Protein AF-A0A531M549-F1 (afdb_monomer_lite)

pLDDT: mean 92.53, std 4.64, range [70.06, 98.12]

Radius of gyration: 22.8 Å; chains: 1; bounding box: 50×40×60 Å

Secondary structure (DSSP, 8-state):
--SS-HHHHS-EEE-TT-SSEEESS-HHHHHHTTPPP-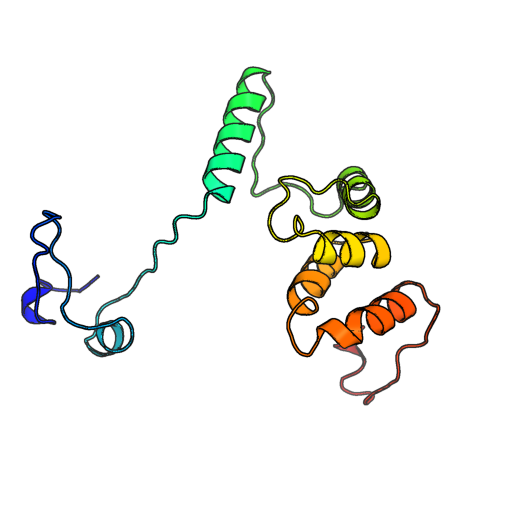-----HHHHHHHHHHHHHHTTT----GGG--S--HHHHHHHHTT--TT-TTT-SHHHHHHHHHH---SHHHHHHHHHHSSTTGGGGHHHHHHHHTTSSPPPP--TTTGGG--

Structure (mmCIF, N/CA/C/O backbone):
data_AF-A0A531M549-F1
#
_entry.id   AF-A0A531M549-F1
#
loop_
_atom_site.group_PDB
_atom_site.id
_atom_site.type_symbol
_atom_site.label_atom_id
_atom_site.label_alt_id
_atom_site.label_comp_id
_atom_site.label_asym_id
_atom_site.label_entity_id
_atom_site.label_seq_id
_atom_site.pdbx_PDB_ins_code
_atom_site.Cartn_x
_atom_site.Cartn_y
_atom_site.Cartn_z
_atom_site.occupancy
_atom_site.B_iso_or_equiv
_atom_site.auth_seq_id
_atom_site.auth_comp_id
_atom_site.auth_asym_id
_atom_site.auth_atom_id
_atom_site.pdbx_PDB_model_num
ATOM 1 N N . ILE A 1 1 ? -6.038 -6.078 25.348 1.00 84.38 1 ILE A N 1
ATOM 2 C CA . ILE A 1 1 ? -7.155 -6.963 25.758 1.00 84.38 1 ILE A CA 1
ATOM 3 C C . ILE A 1 1 ? -6.591 -7.965 26.754 1.00 84.38 1 ILE A C 1
ATOM 5 O O . ILE A 1 1 ? -5.535 -8.516 26.474 1.00 84.38 1 ILE A O 1
ATOM 9 N N . GLY A 1 2 ? -7.218 -8.120 27.920 1.00 84.31 2 GLY A N 1
ATOM 10 C CA . GLY A 1 2 ? -6.788 -9.049 28.972 1.00 84.31 2 GLY A CA 1
ATOM 11 C C . GLY A 1 2 ? -7.911 -10.020 29.336 1.00 84.31 2 GLY A C 1
ATOM 12 O O . GLY A 1 2 ? -9.073 -9.747 29.040 1.00 84.31 2 GLY A O 1
ATOM 13 N N . ASP A 1 3 ? -7.557 -11.142 29.959 1.00 88.12 3 ASP A N 1
ATOM 14 C CA . ASP A 1 3 ? -8.485 -12.173 30.455 1.00 88.12 3 ASP A CA 1
ATOM 15 C C . ASP A 1 3 ? -9.145 -11.802 31.800 1.00 88.12 3 ASP A C 1
ATOM 17 O O . ASP A 1 3 ? -10.101 -12.443 32.232 1.00 88.12 3 ASP A O 1
ATOM 21 N N . ARG A 1 4 ? -8.640 -10.752 32.452 1.00 88.88 4 ARG A N 1
ATOM 22 C CA . ARG A 1 4 ? -9.079 -10.201 33.740 1.00 88.88 4 ARG A CA 1
ATOM 23 C C . ARG A 1 4 ? -8.920 -8.667 33.742 1.00 88.88 4 ARG A C 1
ATOM 25 O O . ARG A 1 4 ? -8.401 -8.119 32.760 1.00 88.88 4 ARG A O 1
ATOM 32 N N . PRO A 1 5 ? -9.356 -7.941 34.790 1.00 90.56 5 PRO A N 1
ATOM 33 C CA . PRO A 1 5 ? -9.248 -6.483 34.842 1.00 90.56 5 PRO A CA 1
ATOM 34 C C . PRO A 1 5 ? -7.821 -5.978 34.580 1.00 90.56 5 PRO A C 1
ATOM 36 O O . PRO A 1 5 ? -6.860 -6.442 35.188 1.00 90.56 5 PRO A O 1
ATOM 39 N N . LEU A 1 6 ? -7.674 -4.993 33.685 1.00 89.38 6 LEU A N 1
ATOM 40 C CA . LEU A 1 6 ? -6.353 -4.528 33.233 1.00 89.38 6 LEU A CA 1
ATOM 41 C C . LEU A 1 6 ? -5.480 -3.985 34.372 1.00 89.38 6 LEU A C 1
ATOM 43 O O . LEU A 1 6 ? -4.269 -4.162 34.336 1.00 89.38 6 LEU A O 1
ATOM 47 N N . SER A 1 7 ? -6.088 -3.385 35.396 1.00 89.88 7 SER A N 1
ATOM 48 C CA . SER A 1 7 ? -5.391 -2.879 36.583 1.00 89.88 7 SER A CA 1
ATOM 49 C C . SER A 1 7 ? -4.735 -3.965 37.440 1.00 89.88 7 SER A C 1
ATOM 51 O O . SER A 1 7 ? -3.862 -3.644 38.238 1.00 89.88 7 SER A O 1
ATOM 53 N N . GLU A 1 8 ? -5.146 -5.229 37.299 1.00 90.31 8 GLU A N 1
ATOM 54 C CA . GLU A 1 8 ? -4.508 -6.370 37.974 1.00 90.31 8 GLU A CA 1
ATOM 55 C C . GLU A 1 8 ? -3.288 -6.894 37.204 1.00 90.31 8 GLU A C 1
ATOM 57 O O . GLU A 1 8 ? -2.459 -7.601 37.770 1.00 90.31 8 GLU A O 1
ATOM 62 N N . LEU A 1 9 ? -3.179 -6.555 35.915 1.00 87.88 9 LEU A N 1
ATOM 63 C CA . LEU A 1 9 ? -2.117 -7.024 35.024 1.00 87.88 9 LEU A CA 1
ATOM 64 C C . LEU A 1 9 ? -1.048 -5.956 34.782 1.00 87.88 9 LEU A C 1
ATOM 66 O O . LEU A 1 9 ? 0.140 -6.266 34.721 1.00 87.88 9 LEU A O 1
ATOM 70 N N . VAL A 1 10 ? -1.462 -4.697 34.621 1.00 91.75 10 VAL A N 1
ATOM 71 C CA . VAL A 1 10 ? -0.574 -3.587 34.272 1.00 91.75 10 VAL A CA 1
ATOM 72 C C . VAL A 1 10 ? -0.946 -2.310 35.030 1.00 91.75 10 VAL A C 1
ATOM 74 O O . VAL A 1 10 ? -2.124 -2.056 35.294 1.00 91.75 10 VAL A O 1
ATOM 77 N N . PRO A 1 11 ? 0.038 -1.448 35.344 1.00 92.12 11 PRO A N 1
ATOM 78 C CA . PRO A 1 11 ? -0.246 -0.121 35.866 1.00 92.12 11 PRO A CA 1
ATOM 79 C C . PRO A 1 11 ? -1.042 0.697 34.841 1.00 92.12 11 PRO A C 1
ATOM 81 O O . PRO A 1 11 ? -0.694 0.758 33.657 1.00 92.12 11 PRO A O 1
ATOM 84 N N . MET A 1 12 ? -2.105 1.344 35.317 1.00 92.12 12 MET A N 1
ATOM 85 C CA . MET A 1 12 ? -3.010 2.157 34.505 1.00 92.12 12 MET A CA 1
ATOM 86 C C . MET A 1 12 ? -2.767 3.650 34.743 1.00 92.12 12 MET A C 1
ATOM 88 O O . MET A 1 12 ? -2.319 4.075 35.808 1.00 92.12 12 MET A O 1
ATOM 92 N N . TYR A 1 13 ? -3.066 4.456 33.737 1.00 90.50 13 TYR A N 1
ATOM 93 C CA . TYR A 1 13 ? -2.998 5.910 33.737 1.00 90.50 13 TYR A CA 1
ATOM 94 C C . TYR A 1 13 ? -4.269 6.467 33.096 1.00 90.50 13 TYR A C 1
ATOM 96 O O . TYR A 1 13 ? -4.887 5.825 32.247 1.00 90.50 13 TYR A O 1
ATOM 104 N N . ARG A 1 14 ? -4.670 7.667 33.510 1.00 89.81 14 ARG A N 1
ATOM 105 C CA . ARG A 1 14 ? -5.765 8.409 32.891 1.00 89.81 14 ARG A CA 1
ATOM 106 C C . ARG A 1 14 ? -5.217 9.741 32.411 1.00 89.81 14 ARG A C 1
ATOM 108 O O . ARG A 1 14 ? -4.724 10.527 33.218 1.00 89.81 14 ARG A O 1
ATOM 115 N N . ASP A 1 15 ? -5.294 9.966 31.107 1.00 87.25 15 ASP A N 1
ATOM 116 C CA . ASP A 1 15 ? -4.902 11.239 30.512 1.00 87.25 15 ASP A CA 1
ATOM 117 C C . ASP A 1 15 ? -5.925 12.320 30.915 1.00 87.25 15 ASP A C 1
ATOM 119 O O . ASP A 1 15 ? -7.122 12.104 30.746 1.00 87.25 15 ASP A O 1
ATOM 123 N N . PRO A 1 16 ? -5.517 13.495 31.423 1.00 88.44 16 PRO A N 1
ATOM 124 C CA . PRO A 1 16 ? -6.441 14.589 31.733 1.00 88.44 16 PRO A CA 1
ATOM 125 C C . PRO A 1 16 ? -7.312 15.052 30.552 1.00 88.44 16 PRO A C 1
ATOM 127 O O . PRO A 1 16 ? -8.325 15.713 30.762 1.00 88.44 16 PRO A O 1
ATOM 130 N N . ARG A 1 17 ? -6.906 14.751 29.313 1.00 89.25 17 ARG A N 1
ATOM 131 C CA . ARG A 1 17 ? -7.604 15.116 28.073 1.00 89.25 17 ARG A CA 1
ATOM 132 C C . ARG A 1 17 ? -8.521 14.012 27.541 1.00 89.25 17 ARG A C 1
ATOM 134 O O . ARG A 1 17 ? -9.189 14.239 26.536 1.00 89.25 17 ARG A O 1
ATOM 141 N N . SER A 1 18 ? -8.534 12.829 28.158 1.00 85.44 18 SER A N 1
ATOM 142 C CA . SER A 1 18 ? -9.322 11.682 27.704 1.00 85.44 18 SER A CA 1
ATOM 143 C C . SER A 1 18 ? -9.903 10.902 28.876 1.00 85.44 18 SER A C 1
ATOM 145 O O . SER A 1 18 ? -9.216 10.549 29.830 1.00 85.44 18 SER A O 1
ATOM 147 N N . ASP A 1 19 ? -11.174 10.536 28.769 1.00 84.19 19 ASP A N 1
ATOM 148 C CA . ASP A 1 19 ? -11.812 9.684 29.771 1.00 84.19 19 ASP A CA 1
ATOM 149 C C . ASP A 1 19 ? -11.417 8.204 29.657 1.00 84.19 19 ASP A C 1
ATOM 151 O O . ASP A 1 19 ? -11.765 7.410 30.533 1.00 84.19 19 ASP A O 1
ATOM 155 N N . MET A 1 20 ? -10.664 7.816 28.619 1.00 85.88 20 MET A N 1
ATOM 156 C CA . MET A 1 20 ? -10.225 6.432 28.442 1.00 85.88 20 MET A CA 1
ATOM 157 C C . MET A 1 20 ? -8.981 6.111 29.288 1.00 85.88 20 MET A C 1
ATOM 159 O O . MET A 1 20 ? -7.970 6.813 29.181 1.00 85.88 20 MET A O 1
ATOM 163 N N . PRO A 1 21 ? -9.000 5.027 30.088 1.00 87.38 21 PRO A N 1
ATOM 164 C CA . PRO A 1 21 ? -7.817 4.556 30.791 1.00 87.38 21 PRO A CA 1
ATOM 165 C C . PRO A 1 21 ? -6.818 3.943 29.804 1.00 87.38 21 PRO A C 1
ATOM 167 O O . PRO A 1 21 ? -7.185 3.181 28.908 1.00 87.38 21 PRO A O 1
ATOM 170 N N . VAL A 1 22 ? -5.539 4.239 30.001 1.00 91.25 22 VAL A N 1
ATOM 171 C CA . VAL A 1 22 ? -4.431 3.719 29.195 1.00 91.25 22 VAL A CA 1
ATOM 172 C C . VAL A 1 22 ? -3.441 2.984 30.090 1.00 91.25 22 VAL A C 1
ATOM 174 O O . VAL A 1 22 ? -3.339 3.257 31.283 1.00 91.25 22 VAL A O 1
ATOM 177 N N . THR A 1 23 ? -2.706 2.026 29.539 1.00 92.31 23 THR A N 1
ATOM 178 C CA . THR A 1 23 ? -1.611 1.389 30.279 1.00 92.31 23 THR A CA 1
ATOM 179 C C . THR A 1 23 ? -0.405 2.330 30.356 1.00 92.31 23 THR A C 1
ATOM 181 O O . THR A 1 23 ? -0.148 3.093 29.426 1.00 92.31 23 THR A O 1
ATOM 184 N N . GLN A 1 24 ? 0.349 2.276 31.455 1.00 92.38 24 GLN A N 1
ATOM 185 C CA . GLN A 1 24 ? 1.639 2.970 31.570 1.00 92.38 24 GLN A CA 1
ATOM 186 C C . GLN A 1 24 ? 2.771 2.224 30.849 1.00 92.38 24 GLN A C 1
ATOM 188 O O . GLN A 1 24 ? 3.851 2.780 30.648 1.00 92.38 24 GLN A O 1
ATOM 193 N N . PHE A 1 25 ? 2.554 0.964 30.461 1.00 91.25 25 PHE A N 1
ATOM 194 C CA . PHE A 1 25 ? 3.528 0.213 29.684 1.00 91.25 25 PHE A CA 1
ATOM 195 C C . PHE A 1 25 ? 3.520 0.662 28.230 1.00 91.25 25 PHE A C 1
ATOM 197 O O . PHE A 1 25 ? 2.478 0.856 27.609 1.00 91.25 25 PHE A O 1
ATOM 204 N N . ASN A 1 26 ? 4.718 0.804 27.671 1.00 87.00 26 ASN A N 1
ATOM 205 C CA . ASN A 1 26 ? 4.862 1.076 26.254 1.00 87.00 26 ASN A CA 1
ATOM 206 C C . ASN A 1 26 ? 4.565 -0.184 25.420 1.00 87.00 26 ASN A C 1
ATOM 208 O O . ASN A 1 26 ? 4.423 -1.297 25.934 1.00 87.00 26 ASN A O 1
ATOM 212 N N . MET A 1 27 ? 4.547 0.002 24.101 1.00 82.56 27 MET A N 1
ATOM 213 C CA . MET A 1 27 ? 4.245 -1.040 23.121 1.00 82.56 27 MET A CA 1
ATOM 214 C C . MET A 1 27 ? 5.026 -2.350 23.320 1.00 82.56 27 MET A C 1
ATOM 216 O O . MET A 1 27 ? 4.489 -3.416 23.052 1.00 82.56 27 MET A O 1
ATOM 220 N N . LYS A 1 28 ? 6.282 -2.285 23.782 1.00 82.75 28 LYS A N 1
ATOM 221 C CA . LYS A 1 28 ? 7.154 -3.462 23.901 1.00 82.75 28 LYS A CA 1
ATOM 222 C C . LYS A 1 28 ? 6.792 -4.343 25.098 1.00 82.75 28 LYS A C 1
ATOM 224 O O . LYS A 1 28 ? 6.940 -5.559 25.029 1.00 82.75 28 LYS A O 1
ATOM 229 N N . TYR A 1 29 ? 6.354 -3.733 26.196 1.00 86.50 29 TYR A N 1
ATOM 230 C CA . TYR A 1 29 ? 6.137 -4.441 27.460 1.00 86.50 29 TYR A CA 1
ATOM 231 C C . TYR A 1 29 ? 4.688 -4.890 27.658 1.00 86.50 29 TYR A C 1
ATOM 233 O O . TYR A 1 29 ? 4.440 -5.795 28.448 1.00 86.50 29 TYR A O 1
ATOM 241 N N . VAL A 1 30 ? 3.737 -4.307 26.920 1.00 87.19 30 VAL A N 1
ATOM 242 C CA . VAL A 1 30 ? 2.311 -4.636 27.055 1.00 87.19 30 VAL A CA 1
ATOM 243 C C . VAL A 1 30 ? 2.009 -6.094 26.684 1.00 87.19 30 VAL A C 1
ATOM 245 O O . VAL A 1 30 ? 1.271 -6.764 27.398 1.00 87.19 30 VAL A O 1
ATOM 248 N N . GLU A 1 31 ? 2.635 -6.616 25.626 1.00 85.75 31 GLU A N 1
ATOM 249 C CA . GLU A 1 31 ? 2.451 -8.011 25.200 1.00 85.75 31 GLU A CA 1
ATOM 250 C C . GLU A 1 31 ? 3.136 -8.989 26.158 1.00 85.75 31 GLU A C 1
ATOM 252 O O . GLU A 1 31 ? 2.576 -10.026 26.504 1.00 85.75 31 GLU A O 1
ATOM 257 N N . GLN A 1 32 ? 4.321 -8.628 26.661 1.00 86.94 32 GLN A N 1
ATOM 258 C CA . GLN A 1 32 ? 5.051 -9.428 27.652 1.00 86.94 32 GLN A CA 1
ATOM 259 C C . GLN A 1 32 ? 4.303 -9.526 28.987 1.00 86.94 32 GLN A C 1
ATOM 261 O O . GLN A 1 32 ? 4.447 -10.515 29.699 1.00 86.94 32 GLN A O 1
ATOM 266 N N . ALA A 1 33 ? 3.473 -8.530 29.304 1.00 85.50 33 ALA A N 1
ATOM 267 C CA . ALA A 1 33 ? 2.584 -8.537 30.462 1.00 85.50 33 ALA A CA 1
ATOM 268 C C . ALA A 1 33 ? 1.327 -9.415 30.272 1.00 85.50 33 ALA A C 1
ATOM 270 O O . ALA A 1 33 ? 0.434 -9.396 31.116 1.00 85.50 33 ALA A O 1
ATOM 271 N N . GLY A 1 34 ? 1.237 -10.177 29.175 1.00 83.31 34 GLY A N 1
ATOM 272 C CA . GLY A 1 34 ? 0.140 -11.112 28.912 1.00 83.31 34 GLY A CA 1
ATOM 273 C C . GLY A 1 34 ? -1.092 -10.474 28.272 1.00 83.31 34 GLY A C 1
ATOM 274 O O . GLY A 1 34 ? -2.154 -11.093 28.238 1.00 83.31 34 GLY A O 1
ATOM 275 N N . LEU A 1 35 ? -0.978 -9.244 27.760 1.00 88.94 35 LEU A N 1
ATOM 276 C CA . LEU A 1 35 ? -2.073 -8.589 27.052 1.00 88.94 35 LEU A CA 1
ATOM 277 C C . LEU A 1 35 ? -2.006 -8.874 25.554 1.00 88.94 35 LEU A C 1
ATOM 279 O O . LEU A 1 35 ? -0.961 -8.747 24.922 1.00 88.94 35 LEU A O 1
ATOM 283 N N . VAL A 1 36 ? -3.165 -9.150 24.959 1.00 88.31 36 VAL A N 1
ATOM 284 C CA . VAL A 1 36 ? -3.308 -9.162 23.502 1.00 88.31 36 VAL A CA 1
ATOM 285 C C . VAL A 1 36 ? -3.394 -7.720 23.018 1.00 88.31 36 VAL A C 1
ATOM 287 O O . VAL A 1 36 ? -4.283 -6.959 23.433 1.00 88.31 36 VAL A O 1
ATOM 290 N N . LYS A 1 37 ? -2.462 -7.340 22.150 1.00 87.25 37 LYS A N 1
ATOM 291 C CA . LYS A 1 37 ? -2.345 -5.999 21.589 1.00 87.25 37 LYS A CA 1
ATOM 292 C C . LYS A 1 37 ? -2.958 -5.960 20.187 1.00 87.25 37 LYS A C 1
ATOM 294 O O . LYS A 1 37 ? -2.688 -6.820 19.359 1.00 87.25 37 LYS A O 1
ATOM 299 N N . PHE A 1 38 ? -3.740 -4.918 19.921 1.00 87.62 38 PHE A N 1
ATOM 300 C CA . PHE A 1 38 ? -4.183 -4.559 18.577 1.00 87.62 38 PHE A CA 1
ATOM 301 C C . PHE A 1 38 ? -3.777 -3.119 18.294 1.00 87.62 38 PHE A C 1
ATOM 303 O O . PHE A 1 38 ? -4.035 -2.234 19.112 1.00 87.62 38 PHE A O 1
ATOM 310 N N . ASP A 1 39 ? -3.156 -2.893 17.140 1.00 87.44 39 ASP A N 1
ATOM 311 C CA . ASP A 1 39 ? -2.888 -1.550 16.643 1.00 87.44 39 ASP A CA 1
ATOM 312 C C . ASP A 1 39 ? -4.052 -1.094 15.765 1.00 87.44 39 ASP A C 1
ATOM 314 O O . ASP A 1 39 ? -4.310 -1.656 14.701 1.00 87.44 39 ASP A O 1
ATOM 318 N N . PHE A 1 40 ? -4.748 -0.046 16.200 1.00 83.94 40 PHE A N 1
ATOM 319 C CA . PHE A 1 40 ? -5.761 0.620 15.390 1.00 83.94 40 PHE A CA 1
ATOM 320 C C . PHE A 1 40 ? -5.113 1.786 14.645 1.00 83.94 40 PHE A C 1
ATOM 322 O O . PHE A 1 40 ? -4.868 2.847 15.220 1.00 83.94 40 PHE A O 1
ATOM 329 N N . LEU A 1 41 ? -4.819 1.590 13.357 1.00 86.31 41 LEU A N 1
ATOM 330 C CA . LEU A 1 41 ? -4.283 2.643 12.498 1.00 86.31 41 LEU A CA 1
ATOM 331 C C . LEU A 1 41 ? -5.420 3.368 11.773 1.00 86.31 41 LEU A C 1
ATOM 333 O O . LEU A 1 41 ? -6.221 2.758 11.068 1.00 86.31 41 LEU A O 1
ATOM 337 N N . GLY A 1 42 ? -5.454 4.695 11.889 1.00 82.62 42 GLY A N 1
ATOM 338 C CA . GLY A 1 42 ? -6.382 5.544 11.144 1.00 82.62 42 GLY A CA 1
ATOM 339 C C . GLY A 1 42 ? -5.943 5.753 9.694 1.00 82.62 42 GLY A C 1
ATOM 340 O O . GLY A 1 42 ? -5.470 6.837 9.346 1.00 82.62 42 GLY A O 1
ATOM 341 N N . LEU A 1 43 ? -6.083 4.737 8.835 1.00 88.50 43 LEU A N 1
ATOM 342 C CA . LEU A 1 43 ? -5.821 4.889 7.399 1.00 88.50 43 LEU A CA 1
ATOM 343 C C . LEU A 1 43 ? -7.006 5.560 6.698 1.00 88.50 43 LEU A C 1
ATOM 345 O O . LEU A 1 43 ? -8.045 4.942 6.467 1.00 88.50 43 LEU A O 1
ATOM 349 N N . LYS A 1 44 ? -6.807 6.810 6.265 1.00 91.19 44 LYS A N 1
ATOM 350 C CA . LYS A 1 44 ? -7.800 7.566 5.481 1.00 91.19 44 LYS A CA 1
ATOM 351 C C . LYS A 1 44 ? -8.210 6.858 4.186 1.00 91.19 44 LYS A C 1
ATOM 353 O O . LYS A 1 44 ? -9.337 7.039 3.739 1.00 91.19 44 LYS A O 1
ATOM 358 N N . THR A 1 45 ? -7.330 6.039 3.606 1.00 94.00 45 THR A N 1
ATOM 359 C CA . THR A 1 45 ? -7.586 5.289 2.367 1.00 94.00 45 THR A CA 1
ATOM 360 C C . THR A 1 45 ? -8.852 4.439 2.455 1.00 94.00 45 THR A C 1
ATOM 362 O O . THR A 1 45 ? -9.670 4.483 1.543 1.00 94.00 45 THR A O 1
ATOM 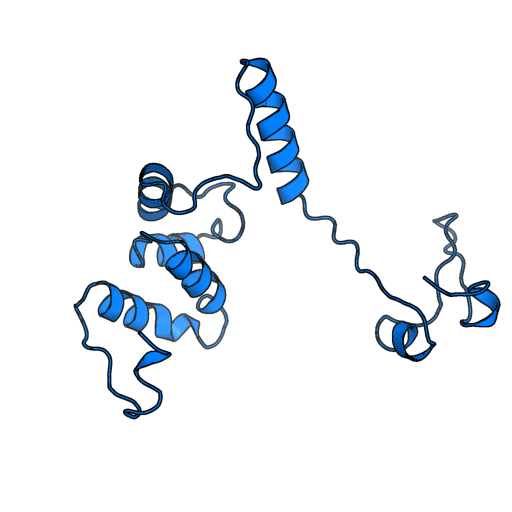365 N N . LEU A 1 46 ? -9.067 3.728 3.569 1.00 93.38 46 LEU A N 1
ATOM 366 C CA . LEU A 1 46 ? -10.258 2.888 3.737 1.00 93.38 46 LEU A CA 1
ATOM 367 C C . LEU A 1 46 ? -11.540 3.729 3.770 1.00 93.38 46 LEU A C 1
ATOM 369 O O . LEU A 1 46 ? -12.523 3.378 3.126 1.00 93.38 46 LEU A O 1
ATOM 373 N N . THR A 1 47 ? -11.509 4.885 4.439 1.00 93.94 47 THR A N 1
ATOM 374 C CA . THR A 1 47 ? -12.636 5.829 4.460 1.00 93.94 47 THR A CA 1
ATOM 375 C C . THR A 1 47 ? -12.937 6.396 3.070 1.00 93.94 47 THR A C 1
ATOM 377 O O . THR A 1 47 ? -14.105 6.555 2.708 1.00 93.94 47 THR A O 1
ATOM 380 N N . VAL A 1 48 ? -11.902 6.692 2.275 1.00 96.19 48 VAL A N 1
ATOM 381 C CA . VAL A 1 48 ? -12.057 7.166 0.890 1.00 96.19 48 VAL A CA 1
ATOM 382 C C . VAL A 1 48 ? -12.709 6.089 0.022 1.00 96.19 48 VAL A C 1
ATOM 384 O O . VAL A 1 48 ? -13.691 6.386 -0.656 1.00 96.19 48 VAL A O 1
ATOM 387 N N . LEU A 1 49 ? -12.227 4.844 0.093 1.00 96.06 49 LEU A N 1
ATOM 388 C CA . LEU A 1 49 ? -12.794 3.714 -0.650 1.00 96.06 49 LEU A CA 1
ATOM 389 C C . LEU A 1 49 ? -14.255 3.453 -0.264 1.00 96.06 49 LEU A C 1
ATOM 391 O O . LEU A 1 49 ? -15.119 3.366 -1.135 1.00 96.06 49 LEU A O 1
ATOM 395 N N . GLU A 1 50 ? -14.559 3.405 1.035 1.00 95.56 50 GLU A N 1
ATOM 396 C CA . GLU A 1 50 ? -15.927 3.213 1.524 1.00 95.56 50 GLU A CA 1
ATOM 397 C C . GLU A 1 50 ? -16.866 4.326 1.027 1.00 95.56 50 GLU A C 1
ATOM 399 O O . GLU A 1 50 ? -17.993 4.068 0.595 1.00 95.56 50 GLU A O 1
ATOM 404 N N . THR A 1 51 ? -16.397 5.576 1.049 1.00 97.06 51 THR A N 1
ATOM 405 C CA . THR A 1 51 ? -17.166 6.723 0.551 1.00 97.06 51 THR A CA 1
ATOM 406 C C . THR A 1 51 ? -17.400 6.623 -0.955 1.00 97.06 51 THR A C 1
ATOM 408 O O . THR A 1 51 ? -18.523 6.852 -1.408 1.00 97.06 51 THR A O 1
ATOM 411 N N . ALA A 1 52 ? -16.382 6.238 -1.730 1.00 97.25 52 ALA A N 1
ATOM 412 C CA . ALA A 1 52 ? -16.498 6.047 -3.172 1.00 97.25 52 ALA A CA 1
ATOM 413 C C . ALA A 1 52 ? -17.551 4.981 -3.516 1.00 97.25 52 ALA A C 1
ATOM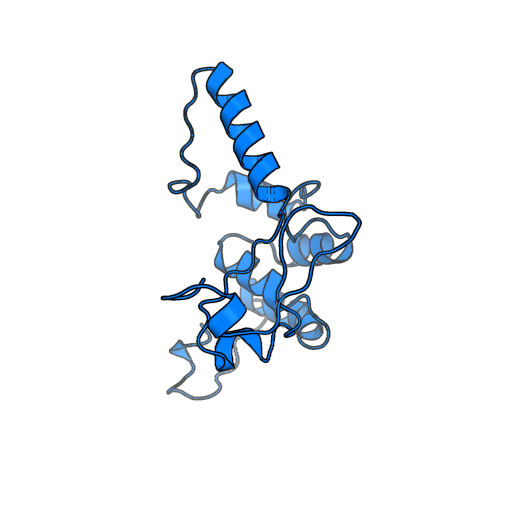 415 O O . ALA A 1 52 ? -18.465 5.264 -4.292 1.00 97.25 52 ALA A O 1
ATOM 416 N N . VAL A 1 53 ? -17.510 3.811 -2.865 1.00 97.44 53 VAL A N 1
ATOM 417 C CA . VAL A 1 53 ? -18.513 2.747 -3.057 1.00 97.44 53 VAL A CA 1
ATOM 418 C C . VAL A 1 53 ? -19.919 3.234 -2.695 1.00 97.44 53 VAL A C 1
ATOM 420 O O . VAL A 1 53 ? -20.855 3.045 -3.473 1.00 97.44 53 VAL A O 1
ATOM 423 N N . LYS A 1 54 ? -20.087 3.940 -1.565 1.00 97.62 54 LYS A N 1
ATOM 424 C CA . LYS A 1 54 ? -21.388 4.518 -1.171 1.00 97.62 54 LYS A CA 1
ATOM 425 C C . LYS A 1 54 ? -21.940 5.491 -2.214 1.00 97.62 54 LYS A C 1
ATOM 427 O O . LYS A 1 54 ? -23.152 5.529 -2.426 1.00 97.62 54 LYS A O 1
ATOM 432 N N . LEU A 1 55 ? -21.083 6.292 -2.846 1.00 98.12 55 LEU A N 1
ATOM 433 C CA . LEU A 1 55 ? -21.487 7.230 -3.895 1.00 98.12 55 LEU A CA 1
ATOM 434 C C . LEU A 1 55 ? -21.848 6.511 -5.198 1.00 98.12 55 LEU A C 1
ATOM 436 O O . LEU A 1 55 ? -22.853 6.863 -5.815 1.00 98.12 55 LEU A O 1
ATOM 440 N N . ILE A 1 56 ? -21.080 5.492 -5.589 1.00 97.81 56 ILE A N 1
ATOM 441 C CA . ILE A 1 56 ? -21.349 4.677 -6.781 1.00 97.81 56 ILE A CA 1
ATOM 442 C C . ILE A 1 56 ? -22.674 3.915 -6.630 1.00 97.81 56 ILE A C 1
ATOM 444 O O . ILE A 1 56 ? -23.489 3.927 -7.553 1.00 97.81 56 ILE A O 1
ATOM 448 N N . ARG A 1 57 ? -22.972 3.397 -5.431 1.00 97.69 57 ARG A N 1
ATOM 449 C CA . ARG A 1 57 ? -24.245 2.729 -5.117 1.00 97.69 57 ARG A CA 1
ATOM 450 C C . ARG A 1 57 ? -25.475 3.605 -5.361 1.00 97.69 57 ARG A C 1
ATOM 452 O O . ARG A 1 57 ? -26.520 3.089 -5.747 1.00 97.69 57 ARG A O 1
ATOM 459 N N . ARG A 1 58 ? -25.366 4.935 -5.240 1.00 97.69 58 ARG A N 1
ATOM 460 C CA . ARG A 1 58 ? -26.469 5.865 -5.578 1.00 97.69 58 ARG A CA 1
ATOM 461 C C . ARG A 1 58 ? -26.847 5.840 -7.061 1.00 97.69 58 ARG A C 1
ATOM 463 O O . ARG A 1 58 ? -27.935 6.283 -7.406 1.00 97.69 58 ARG A O 1
ATOM 470 N N . ARG A 1 59 ? -25.965 5.333 -7.927 1.00 97.31 59 ARG A N 1
ATOM 471 C CA . ARG A 1 59 ? -26.212 5.121 -9.361 1.00 97.31 59 ARG A CA 1
ATOM 472 C C . ARG A 1 59 ? -26.773 3.725 -9.666 1.0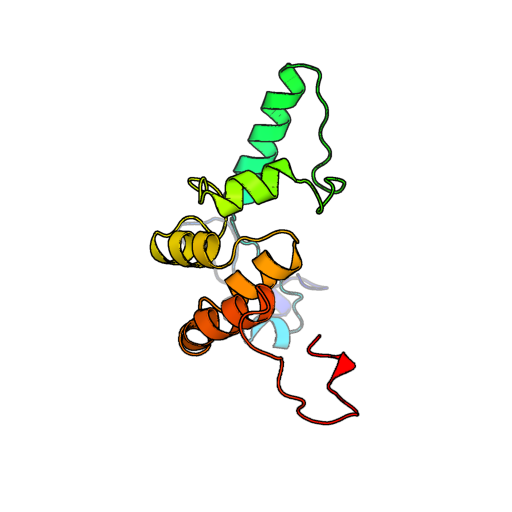0 97.31 59 ARG A C 1
ATOM 474 O O . ARG A 1 59 ? -26.911 3.386 -10.833 1.00 97.31 59 ARG A O 1
ATOM 481 N N . GLY A 1 60 ? -27.077 2.921 -8.643 1.00 96.94 60 GLY A N 1
ATOM 482 C CA . GLY A 1 60 ? -27.574 1.549 -8.794 1.00 96.94 60 GLY A CA 1
ATOM 483 C C . GLY A 1 60 ? -26.488 0.508 -9.077 1.00 96.94 60 GLY A C 1
ATOM 484 O O . GLY A 1 60 ? -26.818 -0.620 -9.422 1.00 96.94 60 GLY A O 1
ATOM 485 N N . ILE A 1 61 ? -25.209 0.871 -8.940 1.00 97.69 61 ILE A N 1
ATOM 486 C CA . ILE A 1 61 ? -24.068 -0.028 -9.154 1.00 97.69 61 ILE A CA 1
ATOM 487 C C . ILE A 1 61 ? -23.548 -0.475 -7.790 1.00 97.69 61 ILE A C 1
ATOM 489 O O . ILE A 1 61 ? -23.125 0.364 -6.994 1.00 97.69 61 ILE A O 1
ATOM 493 N N . ASP A 1 62 ? -23.574 -1.776 -7.518 1.00 95.94 62 ASP A N 1
ATOM 494 C CA . ASP A 1 62 ? -23.015 -2.334 -6.289 1.00 95.94 62 ASP A CA 1
ATOM 495 C C . ASP A 1 62 ? -21.603 -2.871 -6.533 1.00 95.94 62 ASP A C 1
ATOM 497 O O . ASP A 1 62 ? -21.363 -3.564 -7.520 1.00 95.94 62 ASP A O 1
ATOM 501 N N . ILE A 1 63 ? -20.665 -2.513 -5.655 1.00 96.56 63 ILE A N 1
ATOM 502 C CA . ILE A 1 63 ? -19.254 -2.901 -5.754 1.00 96.56 63 ILE A CA 1
ATOM 503 C C . ILE A 1 63 ? -18.848 -3.558 -4.441 1.00 96.56 63 ILE A C 1
ATOM 505 O O . ILE A 1 63 ? -18.924 -2.927 -3.384 1.00 96.56 63 ILE A O 1
ATOM 509 N N . ASP A 1 64 ? -18.355 -4.790 -4.528 1.00 96.25 64 ASP A N 1
ATOM 510 C CA . ASP A 1 64 ? -17.651 -5.456 -3.438 1.00 96.25 64 ASP A CA 1
ATOM 511 C C . ASP A 1 64 ? -16.137 -5.354 -3.660 1.00 96.25 64 ASP A C 1
ATOM 513 O O . ASP A 1 64 ? -15.567 -6.032 -4.518 1.00 96.25 64 ASP A O 1
ATOM 517 N N . LEU A 1 65 ? -15.486 -4.507 -2.853 1.00 95.62 65 LEU A N 1
ATOM 518 C CA . LEU A 1 65 ? -14.042 -4.265 -2.904 1.00 95.62 65 LEU A CA 1
ATOM 519 C C . LEU A 1 65 ? -13.213 -5.549 -2.742 1.00 95.62 65 LEU A C 1
ATOM 521 O O . LEU A 1 65 ? -12.111 -5.614 -3.277 1.00 95.62 65 LEU A O 1
ATOM 525 N N . ALA A 1 66 ? -13.717 -6.556 -2.021 1.00 95.69 66 ALA A N 1
ATOM 526 C CA . ALA A 1 66 ? -12.987 -7.799 -1.767 1.00 95.69 66 ALA A CA 1
ATOM 527 C C . ALA A 1 66 ? -12.917 -8.724 -2.993 1.00 95.69 66 ALA A C 1
ATOM 529 O O . ALA A 1 66 ? -12.136 -9.673 -2.999 1.00 95.69 66 ALA A O 1
ATOM 530 N N . THR A 1 67 ? -13.729 -8.453 -4.017 1.00 96.31 67 THR A N 1
ATOM 531 C CA . THR A 1 67 ? -13.878 -9.307 -5.207 1.00 96.31 67 THR A CA 1
ATOM 532 C C . THR A 1 67 ? -13.384 -8.647 -6.491 1.00 96.31 67 THR A C 1
ATOM 534 O O . THR A 1 67 ? -13.531 -9.222 -7.568 1.00 96.31 67 THR A O 1
ATOM 537 N N . ILE A 1 68 ? -12.805 -7.445 -6.396 1.00 95.69 68 ILE A N 1
ATOM 538 C CA . ILE A 1 68 ? -12.287 -6.722 -7.559 1.00 95.69 68 ILE A CA 1
ATOM 539 C C . ILE A 1 68 ? -11.163 -7.548 -8.211 1.00 95.69 68 ILE A C 1
ATOM 541 O O . ILE A 1 68 ? -10.226 -7.944 -7.510 1.00 95.69 68 ILE A O 1
ATOM 545 N N . PRO A 1 69 ? -11.236 -7.809 -9.530 1.00 96.25 69 PRO A N 1
ATOM 546 C CA . PRO A 1 69 ? -10.187 -8.522 -10.247 1.00 96.25 69 PRO A CA 1
ATOM 547 C C . PRO A 1 69 ? -8.883 -7.719 -10.253 1.00 96.25 69 PRO A C 1
ATOM 549 O O . PRO A 1 69 ? -8.888 -6.489 -10.303 1.00 96.25 69 PRO A O 1
ATOM 552 N N . LEU A 1 70 ? -7.754 -8.423 -10.202 1.00 96.88 70 LEU A N 1
ATOM 553 C CA . LEU A 1 70 ? -6.423 -7.810 -10.137 1.00 96.88 70 LEU A CA 1
ATOM 554 C C . LEU A 1 70 ? -5.754 -7.680 -11.510 1.00 96.88 70 LEU A C 1
ATOM 556 O O . LEU A 1 70 ? -4.625 -7.214 -11.584 1.00 96.88 70 LEU A O 1
ATOM 560 N N . ASP A 1 71 ? -6.419 -8.087 -12.585 1.00 96.19 71 ASP A N 1
ATOM 561 C CA . ASP A 1 71 ? -5.909 -8.135 -13.959 1.00 96.19 71 ASP A CA 1
ATOM 562 C C . ASP A 1 71 ? -6.592 -7.113 -14.889 1.00 96.19 71 ASP A C 1
ATOM 564 O O . ASP A 1 71 ? -6.542 -7.250 -16.108 1.00 96.19 71 ASP A O 1
ATOM 568 N N . ASP A 1 72 ? -7.213 -6.066 -14.329 1.00 97.69 72 ASP A N 1
ATOM 569 C CA . ASP A 1 72 ? -7.928 -5.039 -15.095 1.00 97.69 72 ASP A CA 1
ATOM 570 C C . ASP A 1 72 ? -6.989 -4.199 -15.998 1.00 97.69 72 ASP A C 1
ATOM 572 O O . ASP A 1 72 ? -6.200 -3.389 -15.490 1.00 97.69 72 ASP A O 1
ATOM 576 N N . PRO A 1 73 ? -7.082 -4.313 -17.340 1.00 97.06 73 PRO A N 1
ATOM 577 C CA . PRO A 1 73 ? -6.157 -3.636 -18.250 1.00 97.06 73 PRO A CA 1
ATOM 578 C C . PRO A 1 73 ? -6.266 -2.108 -18.212 1.00 97.06 73 PRO A C 1
ATOM 580 O O . PRO A 1 73 ? -5.272 -1.412 -18.435 1.00 97.06 73 PRO A O 1
ATOM 583 N N . GLU A 1 74 ? -7.457 -1.564 -17.940 1.00 97.88 74 GLU A N 1
ATOM 584 C CA . GLU A 1 74 ? -7.666 -0.113 -17.882 1.00 97.88 74 GLU A CA 1
ATOM 585 C C . GLU A 1 74 ? -6.932 0.508 -16.688 1.00 97.88 74 GLU A C 1
ATOM 587 O O . GLU A 1 74 ? -6.275 1.548 -16.835 1.00 97.88 74 GLU A O 1
ATOM 592 N N . THR A 1 75 ? -6.957 -0.170 -15.538 1.00 97.69 75 THR A N 1
ATOM 593 C CA . THR A 1 75 ? -6.194 0.200 -14.343 1.00 97.69 75 THR A CA 1
ATOM 594 C C . THR A 1 75 ? -4.697 0.225 -14.641 1.00 97.69 75 THR A C 1
ATOM 596 O O . THR A 1 75 ? -4.043 1.241 -14.395 1.00 97.69 75 THR A O 1
ATOM 599 N N . TYR A 1 76 ? -4.140 -0.827 -15.245 1.00 98.06 76 TYR A N 1
ATOM 600 C CA . TYR A 1 76 ? -2.710 -0.868 -15.580 1.00 98.06 76 TYR A CA 1
ATOM 601 C C . TYR A 1 76 ? -2.304 0.161 -16.637 1.00 98.06 76 TYR A C 1
ATOM 603 O O . TYR A 1 76 ? -1.240 0.780 -16.530 1.00 98.06 76 TYR A O 1
ATOM 611 N N . ALA A 1 77 ? -3.170 0.432 -17.615 1.00 97.75 77 ALA A N 1
ATOM 612 C CA . ALA A 1 77 ? -2.942 1.491 -18.589 1.00 97.75 77 ALA A CA 1
ATOM 613 C C . ALA A 1 77 ? -2.900 2.877 -17.918 1.00 97.75 77 ALA A C 1
ATOM 615 O O . ALA A 1 77 ? -2.024 3.684 -18.236 1.00 97.75 77 ALA A O 1
ATOM 616 N N . MET A 1 78 ? -3.809 3.157 -16.975 1.00 97.88 78 MET A N 1
ATOM 617 C CA . MET A 1 78 ? -3.812 4.391 -16.176 1.00 97.88 78 MET A CA 1
ATOM 618 C C . MET A 1 78 ? -2.530 4.528 -15.338 1.00 97.88 78 MET A C 1
ATOM 620 O O . MET A 1 78 ? -1.882 5.580 -15.358 1.00 97.88 78 MET A O 1
ATOM 624 N N . LEU A 1 79 ? -2.123 3.455 -14.649 1.00 97.75 79 LEU A N 1
ATOM 625 C CA . LEU A 1 79 ? -0.893 3.413 -13.850 1.00 97.75 79 LEU A CA 1
ATOM 626 C C . LEU A 1 79 ? 0.355 3.645 -14.717 1.00 97.75 79 LEU A C 1
ATOM 628 O O . LEU A 1 79 ? 1.214 4.449 -14.355 1.00 97.75 79 LEU A O 1
ATOM 632 N N . SER A 1 80 ? 0.420 3.026 -15.896 1.00 96.50 80 SER A N 1
ATOM 633 C CA . SER A 1 80 ? 1.528 3.174 -16.851 1.00 96.50 80 SER A CA 1
ATOM 634 C C . SER A 1 80 ? 1.646 4.587 -17.435 1.00 96.50 80 SER A C 1
ATOM 636 O O . SER A 1 80 ? 2.752 5.056 -17.701 1.00 96.50 80 SER A O 1
ATOM 638 N N . ARG A 1 81 ? 0.528 5.316 -17.580 1.00 97.12 81 ARG A N 1
ATOM 639 C CA . ARG A 1 81 ? 0.536 6.756 -17.918 1.00 97.12 81 ARG A CA 1
ATOM 640 C C . ARG A 1 81 ? 0.903 7.648 -16.724 1.00 97.12 81 ARG A C 1
ATOM 642 O O . ARG A 1 81 ? 1.094 8.856 -16.874 1.00 97.12 81 ARG A O 1
ATOM 649 N N . GLY A 1 82 ? 1.009 7.070 -15.528 1.00 96.44 82 GLY A N 1
ATOM 650 C CA . GLY A 1 82 ? 1.273 7.779 -14.285 1.00 96.44 82 GLY A CA 1
ATOM 651 C C . GLY A 1 82 ? 0.108 8.660 -13.845 1.00 96.44 82 GLY A C 1
ATOM 652 O O . GLY A 1 82 ? 0.334 9.682 -13.205 1.00 96.44 82 GLY A O 1
ATOM 653 N N . GLU A 1 83 ? -1.132 8.331 -14.191 1.00 97.25 83 GLU A N 1
ATOM 654 C CA . GLU A 1 83 ? -2.330 9.064 -13.758 1.00 97.25 83 GLU A CA 1
ATOM 655 C C . GLU A 1 83 ? -2.717 8.655 -12.324 1.00 97.25 83 GLU A C 1
ATOM 657 O O . GLU A 1 83 ? -3.760 8.063 -12.082 1.00 97.25 83 GLU A O 1
ATOM 662 N N . VAL A 1 84 ? -1.829 8.934 -11.361 1.00 96.44 84 VAL A N 1
ATOM 663 C CA . VAL A 1 84 ? -1.864 8.337 -10.007 1.00 96.44 84 VAL A CA 1
ATOM 664 C C . VAL A 1 84 ? -2.087 9.323 -8.861 1.00 96.44 84 VAL A C 1
ATOM 666 O O . VAL A 1 84 ? -1.813 9.023 -7.699 1.00 96.44 84 VAL A O 1
ATOM 669 N N . VAL A 1 85 ? -2.592 10.518 -9.165 1.00 95.19 85 VAL A N 1
ATOM 670 C CA . VAL A 1 85 ? -3.003 11.473 -8.125 1.00 95.19 85 VAL A CA 1
ATOM 671 C C . VAL A 1 85 ? -4.169 10.872 -7.337 1.00 95.19 85 VAL A C 1
ATOM 673 O O . VAL A 1 85 ? -5.152 10.436 -7.931 1.00 95.19 85 VAL A O 1
ATOM 676 N N . GLY A 1 86 ? -4.059 10.829 -6.006 1.00 93.31 86 GLY A N 1
ATOM 677 C CA . GLY A 1 86 ? -5.041 10.166 -5.142 1.00 93.31 86 GLY A CA 1
ATOM 678 C C . GLY A 1 86 ? -4.981 8.631 -5.120 1.00 93.31 86 GLY A C 1
ATOM 679 O O . GLY A 1 86 ? -5.811 8.014 -4.451 1.00 93.31 86 GLY A O 1
ATOM 680 N N . VAL A 1 87 ? -4.012 7.999 -5.795 1.00 95.94 87 VAL A N 1
ATOM 681 C CA . VAL A 1 87 ? -3.792 6.546 -5.716 1.00 95.94 87 VAL A CA 1
ATOM 682 C C . VAL A 1 87 ? -2.823 6.242 -4.574 1.00 95.94 87 VAL A C 1
ATOM 684 O O . VAL A 1 87 ? -1.704 6.757 -4.513 1.00 95.94 87 VAL A O 1
ATOM 687 N N . PHE A 1 88 ? -3.266 5.401 -3.640 1.00 95.69 88 PHE A N 1
ATOM 688 C CA . PHE A 1 88 ? -2.515 5.080 -2.429 1.00 95.69 88 PHE A CA 1
ATOM 689 C C . PHE A 1 88 ? -1.113 4.526 -2.745 1.00 95.69 88 PHE A C 1
ATOM 691 O O . PHE A 1 88 ? -0.942 3.734 -3.664 1.00 95.69 88 PHE A O 1
ATOM 698 N N . GLN A 1 89 ? -0.112 4.947 -1.962 1.00 94.25 89 GLN A N 1
ATOM 699 C CA . GLN A 1 89 ? 1.322 4.605 -2.067 1.00 94.25 89 GLN A CA 1
ATOM 700 C C . GLN A 1 89 ? 2.081 5.116 -3.301 1.00 94.25 89 GLN A C 1
ATOM 702 O O . GLN A 1 89 ? 3.284 5.350 -3.183 1.00 94.25 89 GLN A O 1
ATOM 707 N N . VAL A 1 90 ? 1.425 5.350 -4.441 1.00 95.12 90 VAL A N 1
ATOM 708 C CA . VAL A 1 90 ? 2.106 5.689 -5.709 1.00 95.12 90 VAL A CA 1
ATOM 709 C C . VAL A 1 90 ? 2.048 7.164 -6.126 1.00 95.12 90 VAL A C 1
ATOM 711 O O . VAL A 1 90 ? 2.538 7.534 -7.187 1.00 95.12 90 VAL A O 1
ATOM 714 N N . GLU A 1 91 ? 1.518 8.034 -5.269 1.00 93.69 91 GLU A N 1
ATOM 715 C CA . GLU A 1 91 ? 1.250 9.443 -5.590 1.00 93.69 91 GLU A CA 1
ATOM 716 C C . GLU A 1 91 ? 2.498 10.346 -5.683 1.00 93.69 91 GLU A C 1
ATOM 718 O O . GLU A 1 91 ? 2.509 11.325 -6.433 1.00 93.69 91 GLU A O 1
ATOM 723 N N . SER A 1 92 ? 3.561 10.055 -4.922 1.00 93.88 92 SER A N 1
ATOM 724 C CA . SER A 1 92 ? 4.730 10.948 -4.863 1.00 93.88 92 SER A CA 1
ATOM 725 C C . SER A 1 92 ? 5.422 11.083 -6.225 1.00 93.88 92 SER A C 1
ATOM 727 O O . SER A 1 92 ? 5.496 10.124 -6.990 1.00 93.88 92 SER A O 1
ATOM 729 N N . ALA A 1 93 ? 5.987 12.257 -6.526 1.00 93.44 93 ALA A N 1
ATOM 730 C CA . ALA A 1 93 ? 6.556 12.548 -7.846 1.00 93.44 93 ALA A CA 1
ATOM 731 C C . ALA A 1 93 ? 7.613 11.526 -8.308 1.00 93.44 93 ALA A C 1
ATOM 733 O O . ALA A 1 93 ? 7.620 11.117 -9.470 1.00 93.44 93 ALA A O 1
ATOM 734 N N . GLY A 1 94 ? 8.497 11.093 -7.405 1.00 92.62 94 GLY A N 1
ATOM 735 C CA . GLY A 1 94 ? 9.517 10.103 -7.745 1.00 92.62 94 GLY A CA 1
ATOM 736 C C . GLY A 1 94 ? 8.949 8.687 -7.893 1.00 92.62 94 GLY A C 1
ATOM 737 O O . GLY A 1 94 ? 9.332 7.983 -8.824 1.00 92.62 94 GLY A O 1
ATOM 738 N N . MET A 1 95 ? 7.965 8.311 -7.070 1.00 94.31 95 MET A N 1
ATOM 739 C CA . MET A 1 95 ? 7.264 7.029 -7.198 1.00 94.31 95 MET A CA 1
ATOM 740 C C . MET A 1 95 ? 6.477 6.955 -8.509 1.00 94.31 95 MET A C 1
ATOM 742 O O . MET A 1 95 ? 6.574 5.973 -9.235 1.00 94.31 95 MET A O 1
ATOM 746 N N . ARG A 1 96 ? 5.788 8.041 -8.876 1.00 95.31 96 ARG A N 1
ATOM 747 C CA . ARG A 1 96 ? 5.115 8.193 -10.169 1.00 95.31 96 ARG A CA 1
ATOM 748 C C . ARG A 1 96 ? 6.087 8.017 -11.336 1.00 95.31 96 ARG A C 1
ATOM 750 O O . ARG A 1 96 ? 5.765 7.326 -12.296 1.00 95.31 96 ARG A O 1
ATOM 757 N N . LYS A 1 97 ? 7.283 8.613 -11.268 1.00 94.19 97 LYS A N 1
ATOM 758 C CA . LYS A 1 97 ? 8.313 8.445 -12.307 1.00 94.19 97 LYS A CA 1
ATOM 759 C C . LYS A 1 97 ? 8.787 6.991 -12.408 1.00 94.19 97 LYS A C 1
ATOM 761 O O . LYS A 1 97 ? 8.940 6.486 -13.517 1.00 94.19 97 LYS A O 1
ATOM 766 N N . ALA A 1 98 ? 9.002 6.332 -11.270 1.00 94.44 98 ALA A N 1
ATOM 767 C CA . ALA A 1 98 ? 9.391 4.926 -11.226 1.00 94.44 98 ALA A CA 1
ATOM 768 C C . ALA A 1 98 ? 8.292 4.010 -11.797 1.00 94.44 98 ALA A C 1
ATOM 770 O O . ALA A 1 98 ? 8.598 3.143 -12.609 1.00 94.44 98 ALA A O 1
ATOM 771 N N . LEU A 1 99 ? 7.024 4.272 -11.464 1.00 95.81 99 LEU A N 1
ATOM 772 C CA . LEU A 1 99 ? 5.853 3.568 -11.993 1.00 95.81 99 LEU A CA 1
ATOM 773 C C . LEU A 1 99 ? 5.745 3.682 -13.524 1.00 95.81 99 LEU A C 1
ATOM 775 O O . LEU A 1 99 ? 5.593 2.669 -14.201 1.00 95.81 99 LEU A O 1
ATOM 779 N N . ILE A 1 100 ? 5.884 4.895 -14.078 1.00 96.25 100 ILE A N 1
ATOM 780 C CA . ILE A 1 100 ? 5.868 5.119 -15.538 1.00 96.25 100 ILE A CA 1
ATOM 781 C C . ILE A 1 100 ? 7.001 4.338 -16.213 1.00 96.25 100 ILE A C 1
ATOM 783 O O . ILE A 1 100 ? 6.790 3.712 -17.247 1.00 96.25 100 ILE A O 1
ATOM 787 N N . GLY A 1 101 ? 8.201 4.367 -15.625 1.00 95.12 101 GLY A N 1
ATOM 788 C CA . GLY A 1 101 ? 9.344 3.614 -16.136 1.00 95.12 101 GLY A CA 1
ATOM 789 C C . GLY A 1 101 ? 9.128 2.103 -16.084 1.00 95.12 101 GLY A C 1
ATOM 790 O O . GLY A 1 101 ? 9.542 1.415 -17.004 1.00 95.12 101 GLY A O 1
ATOM 791 N N . MET A 1 102 ? 8.459 1.598 -15.046 1.00 95.94 102 MET A N 1
ATOM 792 C CA . MET A 1 102 ? 8.177 0.174 -14.859 1.00 95.94 102 MET A CA 1
ATOM 793 C C . MET A 1 102 ? 7.140 -0.364 -15.851 1.00 95.94 102 MET A C 1
ATOM 795 O O . MET A 1 102 ? 7.277 -1.502 -16.301 1.00 95.94 102 MET A O 1
ATOM 799 N N . ARG A 1 103 ? 6.152 0.459 -16.243 1.00 96.75 103 ARG A N 1
ATOM 800 C CA . ARG A 1 103 ? 5.010 0.061 -17.090 1.00 96.75 103 ARG A CA 1
ATOM 801 C C . ARG A 1 103 ? 4.300 -1.171 -16.505 1.00 96.75 103 ARG A C 1
ATOM 803 O O . ARG A 1 103 ? 4.431 -2.254 -17.073 1.00 96.75 103 ARG A O 1
ATOM 810 N N . PRO A 1 104 ? 3.663 -1.053 -15.325 1.00 96.94 104 PRO A N 1
ATOM 811 C CA . PRO A 1 104 ? 3.065 -2.197 -14.648 1.00 96.94 104 PRO A CA 1
ATOM 812 C C . PRO A 1 104 ? 1.927 -2.802 -15.478 1.00 96.94 104 PRO A C 1
ATOM 814 O O . PRO A 1 104 ? 1.112 -2.061 -16.030 1.00 96.94 104 PRO A O 1
ATOM 817 N N . ASP A 1 105 ? 1.874 -4.127 -15.528 1.00 96.62 105 ASP A N 1
ATOM 818 C CA . ASP A 1 105 ? 0.852 -4.927 -16.215 1.00 96.62 105 ASP A CA 1
ATOM 819 C C . ASP A 1 105 ? 0.294 -6.065 -15.342 1.00 96.62 105 ASP A C 1
ATOM 821 O O . ASP A 1 105 ? -0.655 -6.738 -15.743 1.00 96.62 105 ASP A O 1
ATOM 825 N N . CYS A 1 106 ? 0.821 -6.237 -14.126 1.00 96.31 106 CYS A N 1
ATOM 826 C CA . CYS A 1 106 ? 0.292 -7.139 -13.109 1.00 96.31 106 CYS A CA 1
ATOM 827 C C . CYS A 1 106 ? 0.438 -6.561 -11.690 1.00 96.31 106 CYS A C 1
ATOM 829 O O . CYS A 1 106 ? 1.087 -5.534 -11.459 1.00 96.31 106 CYS A O 1
ATOM 831 N N . ILE A 1 107 ? -0.177 -7.221 -10.706 1.00 96.25 107 ILE A N 1
ATOM 832 C CA . ILE A 1 107 ? -0.176 -6.740 -9.318 1.00 96.25 107 ILE A CA 1
ATOM 833 C C . ILE A 1 107 ? 1.208 -6.902 -8.679 1.00 96.25 107 ILE A C 1
ATOM 835 O O . ILE A 1 107 ? 1.612 -6.090 -7.841 1.00 96.25 107 ILE A O 1
ATOM 839 N N . GLU A 1 108 ? 1.960 -7.912 -9.115 1.00 95.81 108 GLU A N 1
ATOM 840 C CA . GLU A 1 108 ? 3.323 -8.203 -8.688 1.00 95.81 108 GLU A CA 1
ATOM 841 C C . GLU A 1 108 ? 4.272 -7.036 -8.980 1.00 95.81 108 GLU A C 1
ATOM 843 O O . GLU A 1 108 ? 5.146 -6.758 -8.158 1.00 95.81 108 GLU A O 1
ATOM 848 N N . ASP A 1 109 ? 4.058 -6.281 -10.063 1.00 96.06 109 ASP A N 1
ATOM 849 C CA . ASP A 1 109 ? 4.826 -5.063 -10.345 1.00 96.06 109 ASP A CA 1
ATOM 850 C C . ASP A 1 109 ? 4.603 -3.983 -9.286 1.00 96.06 109 ASP A C 1
ATOM 852 O O . ASP A 1 109 ? 5.539 -3.316 -8.851 1.00 96.06 109 ASP A O 1
ATOM 856 N N . ILE A 1 110 ? 3.358 -3.797 -8.840 1.00 96.31 110 ILE A N 1
ATOM 857 C CA . ILE A 1 110 ? 3.026 -2.794 -7.821 1.00 96.31 110 ILE A CA 1
ATOM 858 C C . ILE A 1 110 ? 3.645 -3.194 -6.480 1.00 96.31 110 ILE A C 1
ATOM 860 O O . ILE A 1 110 ? 4.211 -2.352 -5.776 1.00 96.31 110 ILE A O 1
ATOM 864 N N . ILE A 1 111 ? 3.603 -4.490 -6.158 1.00 96.19 111 ILE A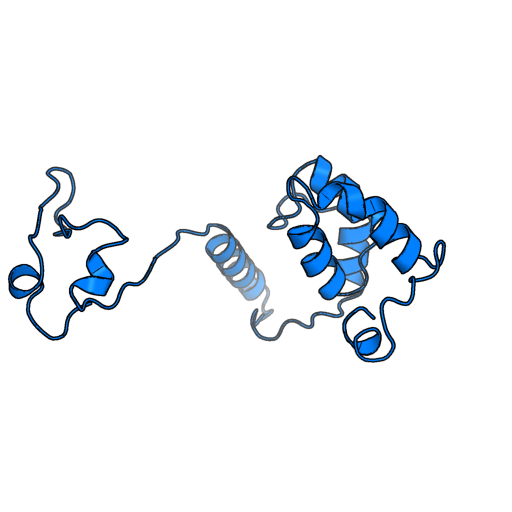 N 1
ATOM 865 C CA . ILE A 1 111 ? 4.276 -5.063 -4.988 1.00 96.19 111 ILE A CA 1
ATOM 866 C C . ILE A 1 111 ? 5.790 -4.818 -5.079 1.00 96.19 111 ILE A C 1
ATOM 868 O O . ILE A 1 111 ? 6.389 -4.309 -4.124 1.00 96.19 111 ILE A O 1
ATOM 872 N N . ALA A 1 112 ? 6.401 -5.125 -6.226 1.00 95.69 112 ALA A N 1
ATOM 873 C CA . ALA A 1 112 ? 7.825 -4.926 -6.471 1.00 95.69 112 ALA A CA 1
ATOM 874 C C . ALA A 1 112 ? 8.210 -3.447 -6.366 1.00 95.69 112 ALA A C 1
ATOM 876 O O . ALA A 1 112 ? 9.172 -3.114 -5.678 1.00 95.69 112 ALA A O 1
ATOM 877 N N . LEU A 1 113 ? 7.432 -2.540 -6.957 1.00 95.56 113 LEU A N 1
ATOM 878 C CA . LEU A 1 113 ? 7.689 -1.106 -6.911 1.00 95.56 113 LEU A CA 1
ATOM 879 C C . LEU A 1 113 ? 7.692 -0.572 -5.476 1.00 95.56 113 LEU A C 1
ATOM 881 O O . LEU A 1 113 ? 8.627 0.121 -5.077 1.00 95.56 113 LEU A O 1
ATOM 885 N N . VAL A 1 114 ? 6.678 -0.912 -4.678 1.00 95.44 114 VAL A N 1
ATOM 886 C CA . VAL A 1 114 ? 6.573 -0.462 -3.279 1.00 95.44 114 VAL A CA 1
ATOM 887 C C . VAL A 1 114 ? 7.696 -1.046 -2.408 1.00 95.44 114 VAL A C 1
ATOM 889 O O . VAL A 1 114 ? 8.138 -0.410 -1.442 1.00 95.44 114 VAL A O 1
ATOM 892 N N . ALA A 1 115 ? 8.185 -2.244 -2.739 1.00 95.62 115 ALA A N 1
ATOM 893 C CA . ALA A 1 115 ? 9.336 -2.851 -2.077 1.00 95.62 115 ALA A CA 1
ATOM 894 C C . ALA A 1 115 ? 10.662 -2.181 -2.480 1.00 95.62 115 ALA A C 1
ATOM 896 O O . ALA A 1 115 ? 11.485 -1.877 -1.610 1.00 95.62 115 ALA A O 1
ATOM 897 N N . LEU A 1 116 ? 10.853 -1.929 -3.777 1.00 95.06 116 LEU A N 1
ATOM 898 C CA . LEU A 1 116 ? 12.075 -1.370 -4.351 1.00 95.06 116 LEU A CA 1
ATOM 899 C C . LEU A 1 116 ? 12.234 0.121 -4.060 1.00 95.06 116 LEU A C 1
ATOM 901 O O . LEU A 1 116 ? 13.355 0.586 -3.885 1.00 95.06 116 LEU A O 1
ATOM 905 N N . TYR A 1 117 ? 11.146 0.884 -3.964 1.00 94.62 117 TYR A N 1
ATOM 906 C CA . TYR A 1 117 ? 11.184 2.329 -3.733 1.00 94.62 117 TYR A CA 1
ATOM 907 C C . TYR A 1 117 ? 11.456 2.674 -2.254 1.00 94.62 117 TYR A C 1
ATOM 909 O O . TYR A 1 117 ? 10.667 3.321 -1.561 1.00 94.62 117 TYR A O 1
ATOM 917 N N . ARG A 1 118 ? 12.595 2.198 -1.744 1.00 93.06 118 ARG A N 1
ATOM 918 C CA . ARG A 1 118 ? 13.125 2.435 -0.396 1.00 93.06 118 ARG A CA 1
ATOM 919 C C . ARG A 1 118 ? 14.628 2.738 -0.485 1.00 93.06 118 ARG A C 1
ATOM 921 O O . ARG A 1 118 ? 15.277 2.282 -1.429 1.00 93.06 118 ARG A O 1
ATOM 928 N N . PRO A 1 119 ? 15.213 3.475 0.478 1.00 91.50 119 PRO A N 1
ATOM 929 C CA . PRO A 1 119 ? 16.658 3.706 0.513 1.00 91.50 119 PRO A CA 1
ATOM 930 C C . PRO A 1 119 ? 17.438 2.383 0.512 1.00 91.50 119 PRO A C 1
ATOM 932 O O . PRO A 1 119 ? 17.194 1.535 1.371 1.00 91.50 119 PRO A O 1
ATOM 935 N N . GLY A 1 120 ? 18.344 2.201 -0.454 1.00 92.31 120 GLY A N 1
ATOM 936 C CA . GLY A 1 120 ? 19.034 0.934 -0.720 1.00 92.31 120 GLY A CA 1
ATOM 937 C C . GLY A 1 120 ? 18.529 0.259 -2.002 1.00 92.31 120 GLY A C 1
ATOM 938 O O . GLY A 1 120 ? 19.164 0.408 -3.041 1.00 92.31 120 GLY A O 1
ATOM 939 N N . PRO A 1 121 ? 17.383 -0.447 -1.985 1.00 92.94 121 PRO A N 1
ATOM 940 C CA . PRO A 1 121 ? 16.905 -1.194 -3.150 1.00 92.94 121 PRO A CA 1
ATOM 941 C C . PRO A 1 121 ? 16.438 -0.322 -4.326 1.00 92.94 121 PRO A C 1
ATOM 943 O O . PRO A 1 121 ? 16.283 -0.848 -5.425 1.00 92.94 121 PRO A O 1
ATOM 946 N N . MET A 1 122 ? 16.255 0.990 -4.142 1.00 92.88 122 MET A N 1
ATOM 947 C CA . MET A 1 122 ? 15.835 1.904 -5.215 1.00 92.88 122 MET A CA 1
ATOM 948 C C . MET A 1 122 ? 16.824 1.940 -6.389 1.00 92.88 122 MET A C 1
ATOM 950 O O . MET A 1 122 ? 16.417 2.160 -7.529 1.00 92.88 122 MET A O 1
ATOM 954 N N . GLU A 1 123 ? 18.106 1.672 -6.130 1.00 93.19 123 GLU A N 1
ATOM 955 C CA . GLU A 1 123 ? 19.145 1.563 -7.162 1.00 93.19 123 GLU A CA 1
ATOM 956 C C . GLU A 1 123 ? 18.905 0.388 -8.124 1.00 93.19 123 GLU A C 1
ATOM 958 O O . GLU A 1 123 ? 19.389 0.420 -9.250 1.00 93.19 123 GLU A O 1
ATOM 963 N N . ASN A 1 124 ? 18.103 -0.607 -7.724 1.00 93.75 124 ASN A N 1
ATOM 964 C CA . ASN A 1 124 ? 17.774 -1.775 -8.542 1.00 93.75 124 ASN A CA 1
ATOM 965 C C . ASN A 1 124 ? 16.548 -1.567 -9.445 1.00 93.75 124 ASN A C 1
ATOM 967 O O . ASN A 1 124 ? 16.266 -2.430 -10.273 1.00 93.75 124 ASN A O 1
ATOM 971 N N . ILE A 1 125 ? 15.809 -0.456 -9.314 1.00 94.50 125 ILE A N 1
ATOM 972 C CA . ILE A 1 125 ? 14.628 -0.181 -10.156 1.00 94.50 125 ILE A CA 1
ATOM 973 C C . ILE A 1 125 ? 14.979 -0.196 -11.657 1.00 94.50 125 ILE A C 1
ATOM 975 O O . ILE A 1 125 ? 14.248 -0.832 -12.414 1.00 94.50 125 ILE A O 1
ATOM 979 N N . PRO A 1 126 ? 16.083 0.429 -12.123 1.00 94.25 126 PRO A N 1
ATOM 980 C CA . PRO A 1 126 ? 16.477 0.354 -13.530 1.00 94.25 126 PRO A CA 1
ATOM 981 C C . PRO A 1 126 ? 16.728 -1.082 -14.010 1.00 94.25 126 PRO A C 1
ATOM 983 O O . PRO A 1 126 ? 16.233 -1.458 -15.065 1.00 94.25 126 PRO A O 1
ATOM 986 N N . THR A 1 127 ? 17.434 -1.895 -13.219 1.00 93.88 127 THR A N 1
ATOM 987 C CA . THR A 1 127 ? 17.715 -3.305 -13.537 1.00 93.88 127 THR A CA 1
ATOM 988 C C . THR A 1 127 ? 16.441 -4.146 -13.563 1.00 93.88 127 THR A C 1
ATOM 990 O O . THR A 1 127 ? 16.267 -4.972 -14.456 1.00 93.88 127 THR A O 1
ATOM 993 N N . TYR A 1 128 ? 15.524 -3.926 -12.615 1.00 94.25 128 TYR A N 1
ATOM 994 C CA . TYR A 1 128 ? 14.218 -4.586 -12.614 1.00 94.25 128 TYR A CA 1
ATOM 995 C C . TYR A 1 128 ? 13.446 -4.272 -13.901 1.00 94.25 128 TYR A C 1
ATOM 997 O O . TYR A 1 128 ? 12.973 -5.187 -14.569 1.00 94.25 128 TYR A O 1
ATOM 1005 N N . ASN A 1 129 ? 13.389 -2.994 -14.292 1.00 95.25 129 ASN A N 1
ATOM 1006 C CA . ASN A 1 129 ? 12.698 -2.565 -15.507 1.00 95.25 129 ASN A CA 1
ATOM 1007 C C . ASN A 1 129 ? 13.334 -3.164 -16.771 1.00 95.25 129 ASN A C 1
ATOM 1009 O O . ASN A 1 129 ? 12.614 -3.710 -17.601 1.00 95.25 129 ASN A O 1
ATOM 1013 N N . ALA A 1 130 ? 14.665 -3.126 -16.891 1.00 94.88 130 ALA A N 1
ATOM 1014 C CA . ALA A 1 130 ? 15.377 -3.695 -18.035 1.00 94.88 130 ALA A CA 1
ATOM 1015 C C . ALA A 1 130 ? 15.097 -5.199 -18.191 1.00 94.88 130 ALA A C 1
ATOM 1017 O O . ALA A 1 130 ? 14.789 -5.669 -19.285 1.00 94.88 130 ALA A O 1
ATOM 1018 N N . ARG A 1 131 ? 15.118 -5.956 -17.086 1.00 94.25 131 ARG A N 1
ATOM 1019 C CA . ARG A 1 131 ? 14.791 -7.392 -17.097 1.00 94.25 131 ARG A CA 1
ATOM 1020 C C . ARG A 1 131 ? 13.334 -7.651 -17.437 1.00 94.25 131 ARG A C 1
ATOM 1022 O O . ARG A 1 131 ? 13.048 -8.524 -18.251 1.00 94.25 131 ARG A O 1
ATOM 1029 N N . LYS A 1 132 ? 12.419 -6.863 -16.866 1.00 93.00 132 LYS A N 1
ATOM 1030 C CA . LYS A 1 132 ? 10.990 -6.940 -17.180 1.00 93.00 132 LYS A CA 1
ATOM 1031 C C . LYS A 1 132 ? 10.735 -6.718 -18.673 1.00 93.00 132 LYS A C 1
ATOM 1033 O O . LYS A 1 132 ? 9.930 -7.417 -19.277 1.00 93.00 132 LYS A O 1
ATOM 1038 N N . HIS A 1 133 ? 11.409 -5.740 -19.274 1.00 94.69 133 HIS A N 1
ATOM 1039 C CA . HIS A 1 133 ? 11.214 -5.377 -20.680 1.00 94.69 133 HIS A CA 1
ATOM 1040 C C . HIS A 1 133 ? 12.022 -6.245 -21.653 1.00 94.69 133 HIS A C 1
ATOM 1042 O O . HIS A 1 133 ? 11.953 -6.019 -22.859 1.00 94.69 133 HIS A O 1
ATOM 1048 N N . GLY A 1 134 ? 12.756 -7.248 -21.155 1.00 93.25 134 GLY A N 1
ATOM 1049 C CA . GLY A 1 134 ? 13.589 -8.132 -21.974 1.00 93.25 134 GLY A CA 1
ATOM 1050 C C . GLY A 1 134 ? 14.840 -7.456 -22.545 1.00 93.25 134 GLY A C 1
ATOM 1051 O O . GLY A 1 134 ? 15.427 -7.956 -23.500 1.00 93.25 134 GLY A O 1
ATOM 1052 N N . GLU A 1 135 ? 15.239 -6.316 -21.981 1.00 94.75 135 GLU A N 1
ATOM 1053 C CA . GLU A 1 135 ? 16.431 -5.549 -22.361 1.00 94.75 135 GLU A CA 1
ATOM 1054 C C . GLU A 1 135 ? 17.699 -6.085 -21.670 1.00 94.75 135 GLU A C 1
ATOM 1056 O O . GLU A 1 135 ? 18.812 -5.861 -22.144 1.00 94.75 135 GLU A O 1
ATOM 1061 N N . GLU A 1 136 ? 17.535 -6.819 -20.565 1.00 93.94 136 GLU A N 1
ATOM 1062 C CA . GLU A 1 136 ? 18.599 -7.502 -19.826 1.00 93.94 136 GLU A CA 1
ATOM 1063 C C . GLU A 1 136 ? 18.162 -8.937 -19.485 1.00 93.94 136 GLU A C 1
ATOM 1065 O O . GLU A 1 136 ? 17.036 -9.164 -19.042 1.00 93.94 136 GLU A O 1
ATOM 1070 N N . GLU A 1 137 ? 19.051 -9.919 -19.653 1.00 90.06 137 GLU A N 1
ATOM 1071 C CA . GLU A 1 137 ? 18.782 -11.294 -19.218 1.00 90.06 137 GLU A 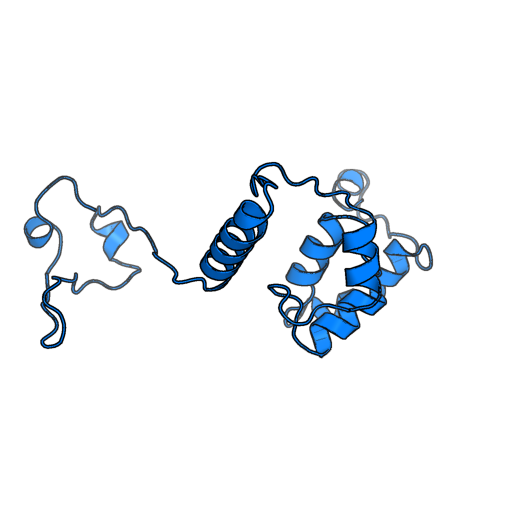CA 1
ATOM 1072 C C . GLU A 1 137 ? 18.879 -11.430 -17.690 1.00 90.06 137 GLU A C 1
ATOM 1074 O O . GLU A 1 137 ? 19.759 -10.860 -17.040 1.00 90.06 137 GLU A O 1
ATOM 1079 N N . MET A 1 138 ? 17.999 -12.238 -17.093 1.00 87.31 138 MET A N 1
ATOM 1080 C CA . MET A 1 138 ? 18.116 -12.573 -15.674 1.00 87.31 138 MET A CA 1
ATOM 1081 C C . MET A 1 138 ? 19.329 -13.479 -15.447 1.00 87.31 138 MET A C 1
ATOM 1083 O O . MET A 1 138 ? 19.390 -14.597 -15.959 1.00 87.31 138 MET A O 1
ATOM 1087 N N . ALA A 1 139 ? 20.281 -13.022 -14.636 1.00 84.44 139 ALA A N 1
ATOM 1088 C CA . ALA A 1 139 ? 21.422 -13.842 -14.248 1.00 84.44 139 ALA A CA 1
ATOM 1089 C C . ALA A 1 139 ? 20.970 -15.049 -13.403 1.00 84.44 139 ALA A C 1
ATOM 1091 O O . ALA A 1 139 ? 20.300 -14.882 -12.382 1.00 84.44 139 ALA A O 1
ATOM 1092 N N . SER A 1 140 ? 21.382 -16.258 -13.800 1.00 87.50 140 SER A N 1
ATOM 1093 C CA . SER A 1 140 ? 21.253 -17.455 -12.958 1.00 87.50 140 SER A CA 1
ATOM 1094 C C . SER A 1 140 ? 22.101 -17.276 -11.699 1.00 87.50 140 SER A C 1
ATOM 1096 O O . SER A 1 140 ? 23.291 -16.963 -11.785 1.00 87.50 140 SER A O 1
ATOM 1098 N N . ILE A 1 141 ? 21.488 -17.463 -10.530 1.00 89.69 141 ILE A N 1
ATOM 1099 C CA . ILE A 1 141 ? 22.191 -17.413 -9.244 1.00 89.69 141 ILE A CA 1
ATOM 1100 C C . ILE A 1 141 ? 22.624 -18.830 -8.879 1.00 89.69 141 ILE A C 1
ATOM 1102 O O . ILE A 1 141 ? 23.792 -19.070 -8.574 1.00 89.69 141 ILE A O 1
ATOM 1106 N N . HIS A 1 142 ? 21.677 -19.774 -8.897 1.00 91.75 142 HIS A N 1
ATOM 1107 C CA . HIS A 1 142 ? 21.934 -21.190 -8.662 1.00 91.75 142 HIS A CA 1
ATOM 1108 C C . HIS A 1 142 ? 20.704 -22.031 -9.068 1.00 91.75 142 HIS A C 1
ATOM 1110 O O . HIS A 1 142 ? 19.588 -21.708 -8.649 1.00 91.75 142 HIS A O 1
ATOM 1116 N N . PRO A 1 143 ? 20.867 -23.199 -9.730 1.00 91.88 143 PRO A N 1
ATOM 1117 C CA . PRO A 1 143 ? 19.745 -23.991 -10.262 1.00 91.88 143 PRO A CA 1
ATOM 1118 C C . PRO A 1 143 ? 18.632 -24.333 -9.256 1.00 91.88 143 PRO A C 1
ATOM 1120 O O . PRO A 1 143 ? 17.467 -24.469 -9.618 1.00 91.88 143 PRO A O 1
ATOM 1123 N N . LYS A 1 144 ? 18.976 -24.467 -7.968 1.00 92.44 144 LYS A N 1
ATOM 1124 C CA . LYS A 1 144 ? 18.007 -24.737 -6.887 1.00 92.44 144 LYS A CA 1
ATOM 1125 C C . LYS A 1 144 ? 17.132 -23.547 -6.487 1.00 92.44 144 LYS A C 1
ATOM 1127 O O . LYS A 1 144 ? 16.129 -23.782 -5.831 1.00 92.44 144 LYS A O 1
ATOM 1132 N N . ILE A 1 145 ? 17.501 -22.313 -6.818 1.00 92.19 145 ILE A N 1
ATOM 1133 C CA . ILE A 1 145 ? 16.772 -21.102 -6.400 1.00 92.19 145 ILE A CA 1
ATOM 1134 C C . ILE A 1 145 ? 16.308 -20.249 -7.573 1.00 92.19 145 ILE A C 1
ATOM 1136 O O . ILE A 1 145 ? 15.457 -19.394 -7.371 1.00 92.19 145 ILE A O 1
ATOM 1140 N N . ASP A 1 146 ? 16.794 -20.502 -8.789 1.00 87.81 146 ASP A N 1
ATOM 1141 C CA . ASP A 1 146 ? 16.409 -19.713 -9.964 1.00 87.81 146 ASP A CA 1
ATOM 1142 C C . ASP A 1 146 ? 14.889 -19.720 -10.211 1.00 87.81 146 ASP A C 1
ATOM 1144 O O . ASP A 1 146 ? 14.355 -18.788 -10.790 1.00 87.81 146 ASP A O 1
ATOM 1148 N N . HIS A 1 147 ? 14.161 -20.737 -9.735 1.00 88.94 147 HIS A N 1
ATOM 1149 C CA . HIS A 1 147 ? 12.697 -20.785 -9.814 1.00 88.94 147 HIS A CA 1
ATOM 1150 C C . HIS A 1 147 ? 11.970 -19.821 -8.857 1.00 88.94 147 HIS A C 1
ATOM 1152 O O . HIS A 1 147 ? 10.782 -19.591 -9.048 1.00 88.94 147 HIS A O 1
ATOM 1158 N N . LEU A 1 148 ? 12.649 -19.292 -7.832 1.00 86.56 148 LEU A N 1
ATOM 1159 C CA . LEU A 1 148 ? 12.085 -18.357 -6.846 1.00 86.56 148 LEU A CA 1
ATOM 1160 C C . LEU A 1 148 ? 12.204 -16.890 -7.275 1.00 86.56 148 LEU A C 1
ATOM 1162 O O . LEU A 1 148 ? 11.560 -16.034 -6.680 1.00 86.56 148 LEU A O 1
ATOM 1166 N N . VAL A 1 149 ? 13.075 -16.600 -8.243 1.00 81.50 149 VAL A N 1
ATOM 1167 C CA . VAL A 1 149 ? 13.413 -15.238 -8.697 1.00 81.50 149 VAL A CA 1
ATOM 1168 C C . VAL A 1 149 ? 12.916 -14.952 -10.117 1.00 81.50 149 VAL A C 1
ATOM 1170 O O . VAL A 1 149 ? 13.335 -13.965 -10.716 1.00 81.50 149 VAL A O 1
ATOM 1173 N N . LYS A 1 150 ? 12.071 -15.842 -10.649 1.00 70.06 150 LYS A N 1
ATOM 1174 C CA . LYS A 1 150 ? 11.380 -15.683 -11.931 1.00 70.06 150 LYS A CA 1
ATOM 1175 C C . LYS A 1 150 ? 10.156 -14.797 -11.799 1.00 70.06 150 LYS A C 1
ATOM 1177 O O . LYS A 1 150 ? 9.480 -14.907 -10.754 1.00 70.06 150 LYS A O 1
#

Foldseek 3Di:
DAPDDVVVQAPWDDDPVDPDIDGPDDPVCCVVSVDDDDDDDPDVLVVVVVVVQVVVVVVVDHDDPVPDDFQDQVVLVCQLVLVCCVPPPQNDPVSSVLSVLQSDRGPVSVVVSSVQPDPPSVVCSVVNSCCSVVVDPDDDPDPVCPVVVD

Sequence (150 aa):
IGDRPLSELVPMYRDPRSDMPVTQFNMKYVEQAGLVKFDFLGLKTLTVLETAVKLIRRRGIDIDLATIPLDDPETYAMLSRGEVVGVFQVESAGMRKALIGMRPDCIEDIIALVALYRPGPMENIPTYNARKHGEEEMASIHPKIDHLVK